Protein AF-A0A4Y7U1I4-F1 (afdb_monomer_lite)

Foldseek 3Di:
DPDPDDDPVVCVVVVVDDDDLFDDDPPPQLVVVQVVCCVVVVDGDDPVNQVVCFVVVVQVVCVPPPDDSVVCQQPDWDDHNGDIRHDDDDPVD

Secondary structure (DSSP, 8-state):
-------HHHHHHTT-----SSPP---HHHHHHHHHHHHHHSSPPPHHHHHHHHHHHHHHHHHTTSS-HHHHHHH--EE-SS-EE-----TT-

pLDDT: mean 89.68, std 10.35, range [39.47, 98.62]

Structure (mmCIF, N/CA/C/O backbone):
data_AF-A0A4Y7U1I4-F1
#
_entry.id   AF-A0A4Y7U1I4-F1
#
loop_
_atom_site.group_PDB
_atom_site.id
_atom_site.type_symbol
_atom_site.label_atom_id
_atom_site.label_alt_id
_atom_site.label_comp_id
_atom_site.label_asym_id
_atom_site.label_entity_id
_atom_site.label_seq_id
_atom_site.pdbx_PDB_ins_code
_atom_site.Cartn_x
_atom_site.Cartn_y
_atom_site.Cartn_z
_atom_site.occupancy
_atom_site.B_iso_or_equiv
_atom_site.auth_seq_id
_atom_site.auth_comp_id
_atom_site.auth_asym_id
_atom_site.auth_atom_id
_atom_site.pdbx_PDB_model_num
ATOM 1 N N . MET A 1 1 ? 12.257 22.570 -28.685 1.00 39.47 1 MET A N 1
ATOM 2 C CA . MET A 1 1 ? 11.908 21.390 -29.493 1.00 39.47 1 MET A CA 1
ATOM 3 C C . MET A 1 1 ? 10.467 21.101 -29.155 1.00 39.47 1 MET A C 1
ATOM 5 O O . MET A 1 1 ? 10.225 20.586 -28.074 1.00 39.47 1 MET A O 1
ATOM 9 N N . ASP A 1 2 ? 9.542 21.550 -30.000 1.00 47.69 2 ASP A N 1
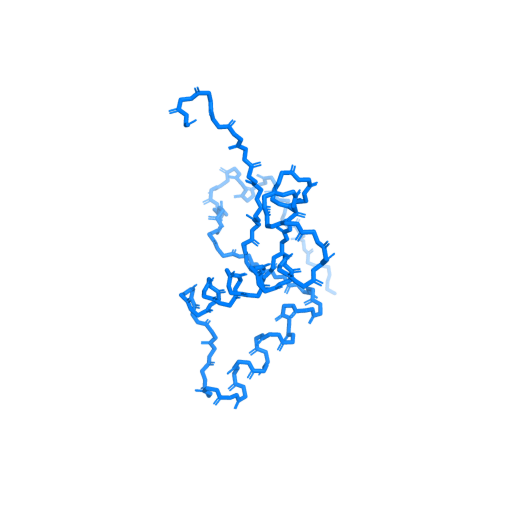ATOM 10 C CA . ASP A 1 2 ? 8.165 21.066 -29.949 1.00 47.69 2 ASP A CA 1
ATOM 11 C C . ASP A 1 2 ? 8.216 19.618 -30.419 1.00 47.69 2 ASP A C 1
ATOM 13 O O . ASP A 1 2 ? 8.520 19.336 -31.577 1.00 47.69 2 ASP A O 1
ATOM 17 N N . THR A 1 3 ? 8.066 18.683 -29.492 1.00 58.88 3 THR A N 1
ATOM 18 C CA . THR A 1 3 ? 7.759 17.308 -29.859 1.00 58.88 3 THR A CA 1
ATOM 19 C C . THR A 1 3 ? 6.313 17.301 -30.322 1.00 58.88 3 THR A C 1
ATOM 21 O O . THR A 1 3 ? 5.443 17.672 -29.538 1.00 58.88 3 THR A O 1
ATOM 24 N N . ASP A 1 4 ? 6.056 16.898 -31.568 1.00 69.56 4 ASP A N 1
ATOM 25 C CA . ASP A 1 4 ? 4.700 16.608 -32.038 1.00 69.56 4 ASP A CA 1
ATOM 26 C C . ASP A 1 4 ? 4.123 15.493 -31.154 1.00 69.56 4 ASP A C 1
ATOM 28 O O . ASP A 1 4 ? 4.400 14.306 -31.347 1.00 69.56 4 ASP A O 1
ATOM 32 N N . GLU A 1 5 ? 3.390 15.877 -30.110 1.00 76.06 5 GLU A N 1
ATOM 33 C CA . GLU A 1 5 ? 2.793 14.931 -29.181 1.00 76.06 5 GLU A CA 1
ATOM 34 C C . GLU A 1 5 ? 1.740 14.105 -29.923 1.00 76.06 5 GLU A C 1
ATOM 36 O O . GLU A 1 5 ? 0.717 14.600 -30.400 1.00 76.06 5 GLU A O 1
ATOM 41 N N . ILE A 1 6 ? 1.995 12.802 -30.026 1.00 76.88 6 ILE A N 1
ATOM 42 C CA . ILE A 1 6 ? 1.016 11.846 -30.531 1.00 76.88 6 ILE A CA 1
ATOM 43 C C . ILE A 1 6 ? -0.115 11.762 -29.505 1.00 76.88 6 ILE A C 1
ATOM 45 O O . ILE A 1 6 ? 0.125 11.475 -28.332 1.00 76.88 6 ILE A O 1
ATOM 49 N N . SER A 1 7 ? -1.358 11.970 -29.949 1.00 85.56 7 SER A N 1
ATOM 50 C CA . SER A 1 7 ? -2.512 11.912 -29.047 1.00 85.56 7 SER A CA 1
ATOM 51 C C . SER A 1 7 ? -2.610 10.553 -28.342 1.00 85.56 7 SER A C 1
ATOM 53 O O . SER A 1 7 ? -2.465 9.500 -28.972 1.00 85.56 7 SER A O 1
ATOM 55 N N . PHE A 1 8 ? -2.913 10.568 -27.042 1.00 81.88 8 PHE A N 1
ATOM 56 C CA . PHE A 1 8 ? -3.080 9.357 -26.230 1.00 81.88 8 PHE A CA 1
ATOM 57 C C . PHE A 1 8 ? -4.091 8.377 -26.848 1.00 81.88 8 PHE A C 1
ATOM 59 O O . PHE A 1 8 ? -3.865 7.167 -26.883 1.00 81.88 8 PHE A O 1
ATOM 66 N N . GLU A 1 9 ? -5.176 8.904 -27.421 1.00 86.94 9 GLU A N 1
ATOM 67 C CA . GLU A 1 9 ? -6.217 8.116 -28.083 1.00 86.94 9 GLU A CA 1
ATOM 68 C C . GLU A 1 9 ? -5.676 7.312 -29.278 1.00 86.94 9 GLU A C 1
ATOM 70 O O . GLU A 1 9 ? -6.041 6.147 -29.456 1.00 86.94 9 GLU A O 1
ATOM 75 N N . SER A 1 10 ? -4.767 7.892 -30.070 1.00 90.19 10 SER A N 1
ATOM 76 C CA . SER A 1 10 ? -4.111 7.190 -31.182 1.00 90.19 10 SER A CA 1
ATOM 77 C C . SER A 1 10 ? -3.302 5.990 -30.690 1.00 90.19 10 SER A C 1
ATOM 79 O O . SER A 1 10 ? -3.352 4.918 -31.292 1.00 90.19 10 SER A O 1
ATOM 81 N N . ILE A 1 11 ? -2.595 6.143 -29.568 1.00 89.69 11 ILE A N 1
ATOM 82 C CA . ILE A 1 11 ? -1.754 5.090 -28.983 1.00 89.69 11 ILE A CA 1
ATOM 83 C C . ILE A 1 11 ? -2.624 3.942 -28.438 1.00 89.69 11 ILE A C 1
ATOM 85 O O . ILE A 1 11 ? 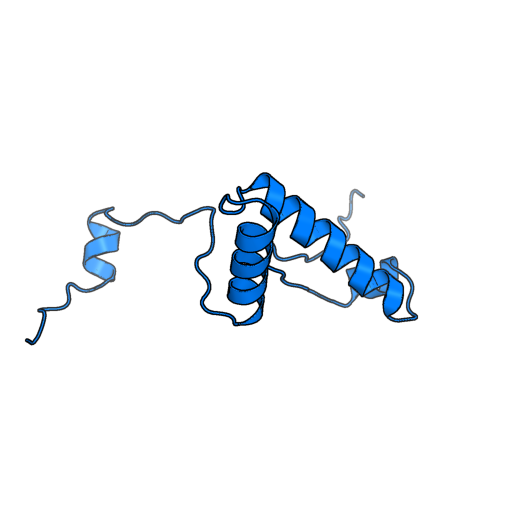-2.293 2.767 -28.623 1.00 89.69 11 ILE A O 1
ATOM 89 N N . VAL A 1 12 ? -3.782 4.267 -27.848 1.00 86.75 12 VAL A N 1
ATOM 90 C CA . VAL A 1 12 ? -4.776 3.279 -27.395 1.00 86.75 12 VAL A CA 1
ATOM 91 C C . VAL A 1 12 ? -5.399 2.530 -28.578 1.00 86.75 12 VAL A C 1
ATOM 93 O O . VAL A 1 12 ? -5.441 1.299 -28.562 1.00 86.75 12 VAL A O 1
ATOM 96 N N . LYS A 1 13 ? -5.829 3.234 -29.639 1.00 89.19 13 LYS A N 1
ATOM 97 C CA . LYS A 1 13 ? -6.406 2.608 -30.850 1.00 89.19 13 LYS A CA 1
ATOM 98 C C . LYS A 1 13 ? -5.428 1.655 -31.536 1.00 89.19 13 LYS A C 1
ATOM 100 O O . LYS A 1 13 ? -5.837 0.594 -32.004 1.00 89.19 13 LYS A O 1
ATOM 105 N N . LEU A 1 14 ? -4.142 2.006 -31.560 1.00 93.56 14 LEU A N 1
ATOM 106 C CA . LEU A 1 14 ? -3.073 1.173 -32.118 1.00 93.56 14 LEU A CA 1
ATOM 107 C C . LEU A 1 14 ? -2.625 0.036 -31.184 1.00 93.56 14 LEU A C 1
ATOM 109 O O . LEU A 1 14 ? -1.774 -0.758 -31.578 1.00 93.56 14 LEU A O 1
ATOM 113 N N . LYS A 1 15 ? -3.202 -0.078 -29.977 1.00 88.94 15 LYS A N 1
ATOM 114 C CA . LYS A 1 15 ? -2.865 -1.096 -28.965 1.00 88.94 15 LYS A CA 1
ATOM 115 C C . LYS A 1 15 ? -1.387 -1.086 -28.554 1.00 88.94 15 LYS A C 1
ATOM 117 O O . LYS A 1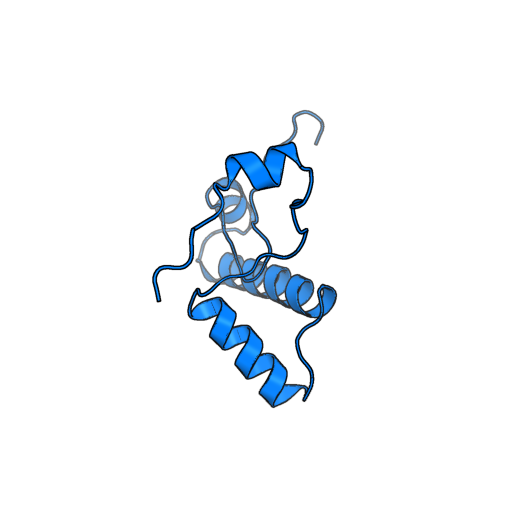 15 ? -0.774 -2.136 -28.365 1.00 88.94 15 LYS A O 1
ATOM 122 N N . LEU A 1 16 ? -0.820 0.111 -28.423 1.00 87.62 16 LEU A N 1
ATOM 123 C CA . LEU A 1 16 ? 0.582 0.323 -28.051 1.00 87.62 16 LEU A CA 1
ATOM 124 C C . LEU A 1 16 ? 0.783 0.570 -26.545 1.00 87.62 16 LEU A C 1
ATOM 126 O O . LEU A 1 16 ? 1.918 0.612 -26.085 1.00 87.62 16 LEU A O 1
ATOM 130 N N . MET A 1 17 ? -0.299 0.703 -25.772 1.00 84.94 17 MET A N 1
ATOM 131 C CA . MET A 1 17 ? -0.267 0.781 -24.310 1.00 84.94 17 MET A CA 1
ATOM 132 C C . MET A 1 17 ? -1.202 -0.257 -23.692 1.00 84.94 17 MET A C 1
ATOM 134 O O . MET A 1 17 ? -2.342 -0.417 -24.130 1.00 84.94 17 MET A O 1
ATOM 138 N N . TYR A 1 18 ? -0.719 -0.924 -22.645 1.00 82.38 18 TYR A N 1
ATOM 139 C CA . TYR A 1 18 ? -1.475 -1.880 -21.840 1.00 82.38 18 TYR A CA 1
ATOM 140 C C . TYR A 1 18 ? -1.362 -1.499 -20.363 1.00 82.38 18 TYR A C 1
ATOM 142 O O . TYR A 1 18 ? -0.327 -0.965 -19.957 1.00 82.38 18 TYR A O 1
ATOM 150 N N . PRO A 1 19 ? -2.398 -1.766 -19.552 1.00 81.06 19 PRO A N 1
ATOM 151 C CA . PRO A 1 19 ? -2.326 -1.522 -18.120 1.00 81.06 19 PRO A CA 1
ATOM 152 C C . PRO A 1 19 ? -1.192 -2.347 -17.502 1.00 81.06 19 PRO A C 1
ATOM 154 O O . PRO A 1 19 ? -1.093 -3.553 -17.739 1.00 81.06 19 PRO A O 1
ATOM 157 N N . SER A 1 20 ? -0.350 -1.693 -16.702 1.00 81.44 20 SER A N 1
ATOM 158 C CA . SER A 1 20 ? 0.628 -2.386 -15.866 1.00 81.44 20 SER A CA 1
ATOM 159 C C . SER A 1 20 ? -0.017 -2.830 -14.555 1.00 81.44 20 SER A C 1
ATOM 161 O O . SER A 1 20 ? -0.920 -2.178 -14.032 1.00 81.44 20 SER A O 1
ATOM 163 N N . VAL A 1 21 ? 0.476 -3.942 -14.011 1.00 77.00 21 VAL A N 1
ATOM 164 C CA . VAL A 1 21 ? 0.160 -4.387 -12.645 1.00 77.00 21 VAL A CA 1
ATOM 165 C C . VAL A 1 21 ? 0.972 -3.639 -11.587 1.00 77.00 21 VAL A C 1
ATOM 167 O O . VAL A 1 21 ? 0.642 -3.715 -10.408 1.00 77.00 21 VAL A O 1
ATOM 170 N N . THR A 1 22 ? 2.042 -2.956 -11.998 1.00 76.38 22 THR A N 1
ATOM 171 C CA . THR A 1 22 ? 2.862 -2.099 -11.139 1.00 76.38 22 THR A CA 1
ATOM 172 C C . THR A 1 22 ? 2.440 -0.650 -11.308 1.00 76.38 22 THR A C 1
ATOM 174 O O . THR A 1 22 ? 2.119 -0.216 -12.418 1.00 76.38 22 THR A O 1
ATOM 177 N N . ARG A 1 23 ? 2.461 0.104 -10.211 1.00 79.38 23 ARG A N 1
ATOM 178 C CA . ARG A 1 23 ? 2.164 1.530 -10.220 1.00 79.38 23 ARG A CA 1
ATOM 179 C C . ARG A 1 23 ? 3.473 2.304 -10.189 1.00 79.38 23 ARG A C 1
ATOM 181 O O . ARG A 1 23 ? 4.295 2.085 -9.312 1.00 79.38 23 ARG A O 1
ATOM 188 N N . GLU A 1 24 ? 3.656 3.228 -11.122 1.00 81.56 24 GLU A N 1
ATOM 189 C CA . GLU A 1 24 ? 4.698 4.244 -10.976 1.00 81.56 24 GLU A CA 1
ATOM 190 C C . GLU A 1 24 ? 4.116 5.422 -10.194 1.00 81.56 24 GLU A C 1
ATOM 192 O O . GLU A 1 24 ? 3.038 5.925 -10.518 1.00 81.56 24 GLU A O 1
ATOM 197 N N . SER A 1 25 ? 4.805 5.839 -9.134 1.00 87.00 25 SER A N 1
ATOM 198 C CA . SER A 1 25 ? 4.359 6.925 -8.267 1.00 87.00 25 SER A CA 1
ATOM 199 C C . SER A 1 25 ? 5.522 7.839 -7.916 1.00 87.00 25 SER A C 1
ATOM 201 O O . SER A 1 25 ? 6.576 7.385 -7.482 1.00 87.00 25 SER A O 1
ATOM 203 N N . ASN A 1 26 ? 5.298 9.143 -8.062 1.00 91.56 26 ASN A N 1
ATOM 204 C CA . ASN A 1 26 ? 6.228 10.180 -7.614 1.00 91.56 26 ASN A CA 1
ATOM 205 C C . ASN A 1 26 ? 5.892 10.690 -6.202 1.00 91.56 26 ASN A C 1
ATOM 207 O O . ASN A 1 26 ? 6.387 11.742 -5.795 1.00 91.56 26 ASN A O 1
ATOM 211 N N . ASP A 1 27 ? 5.027 9.984 -5.465 1.00 94.62 27 ASP A N 1
ATOM 212 C CA . ASP A 1 27 ? 4.723 10.324 -4.078 1.00 94.62 27 ASP A CA 1
ATOM 213 C C . ASP A 1 27 ? 6.008 10.248 -3.227 1.00 94.62 27 ASP A C 1
ATOM 215 O O . ASP A 1 27 ? 6.718 9.234 -3.276 1.00 94.62 27 ASP A O 1
ATOM 219 N N . PRO A 1 28 ? 6.326 11.282 -2.425 1.00 96.19 28 PRO A N 1
ATOM 220 C CA . PRO A 1 28 ? 7.479 11.262 -1.534 1.00 96.19 28 PRO A CA 1
ATOM 221 C C . PRO A 1 28 ? 7.587 10.002 -0.666 1.00 96.19 28 PRO A C 1
ATOM 223 O O . PRO A 1 28 ? 8.697 9.511 -0.462 1.00 96.19 28 PRO A O 1
ATOM 226 N N . ALA A 1 29 ? 6.473 9.452 -0.172 1.00 94.25 29 ALA A N 1
ATOM 227 C CA . ALA A 1 29 ? 6.488 8.252 0.666 1.00 94.25 29 ALA A CA 1
ATOM 228 C C . ALA A 1 29 ? 6.984 7.013 -0.101 1.00 94.25 29 ALA A C 1
ATOM 230 O O . ALA A 1 29 ? 7.781 6.233 0.431 1.00 94.25 29 ALA A O 1
ATOM 231 N N . VAL A 1 30 ? 6.577 6.873 -1.367 1.00 95.00 30 VAL A N 1
ATOM 232 C CA . VAL A 1 30 ? 7.024 5.797 -2.268 1.00 95.00 30 VAL A CA 1
ATOM 233 C C . VAL A 1 30 ? 8.520 5.921 -2.534 1.00 95.00 30 VAL A C 1
ATOM 235 O O . VAL A 1 30 ? 9.274 4.970 -2.321 1.00 95.00 30 VAL A O 1
ATOM 238 N N . LEU A 1 31 ? 8.972 7.124 -2.896 1.00 95.75 31 LEU A N 1
ATOM 239 C CA . LEU A 1 31 ? 10.383 7.394 -3.178 1.00 95.75 31 LEU A CA 1
ATOM 240 C C . LEU A 1 31 ? 11.282 7.140 -1.957 1.00 95.75 31 LEU A C 1
ATOM 242 O O . LEU A 1 31 ? 12.406 6.649 -2.098 1.00 95.75 31 LEU A O 1
ATOM 246 N N . ILE A 1 32 ? 10.798 7.455 -0.750 1.00 97.19 32 ILE A N 1
ATOM 247 C CA . ILE A 1 32 ? 11.507 7.163 0.502 1.00 97.19 32 ILE A CA 1
ATOM 248 C C . ILE A 1 32 ? 11.620 5.652 0.714 1.00 97.19 32 ILE A C 1
ATOM 250 O O . ILE A 1 32 ? 12.724 5.170 0.967 1.00 97.19 32 ILE A O 1
ATOM 254 N N . PHE A 1 33 ? 10.527 4.894 0.579 1.00 96.69 33 PHE A N 1
ATOM 255 C CA . PHE A 1 33 ? 10.560 3.437 0.728 1.00 96.69 33 PHE A CA 1
ATOM 256 C C . PHE A 1 33 ? 11.578 2.792 -0.222 1.00 96.69 33 PHE A C 1
ATOM 258 O O . PHE A 1 33 ? 12.444 2.036 0.224 1.00 96.69 33 PHE A O 1
ATOM 265 N N . GLU A 1 34 ? 11.528 3.126 -1.512 1.00 95.94 34 GLU A N 1
ATOM 266 C CA . GLU A 1 34 ? 12.437 2.563 -2.513 1.00 95.94 34 GLU A CA 1
ATOM 267 C C . GLU A 1 34 ? 13.901 2.895 -2.217 1.00 95.94 34 GLU A C 1
ATOM 269 O O . GLU A 1 34 ? 14.782 2.029 -2.299 1.00 95.94 34 GLU A O 1
ATOM 274 N N . LYS A 1 35 ? 14.171 4.153 -1.843 1.00 97.81 35 LYS A N 1
ATOM 275 C CA . LYS A 1 35 ? 15.510 4.612 -1.472 1.00 97.81 35 LYS A CA 1
ATOM 276 C C . LYS A 1 35 ? 16.035 3.841 -0.263 1.00 97.81 35 LYS A C 1
ATOM 278 O O . LYS A 1 35 ? 17.137 3.294 -0.334 1.00 97.81 35 LYS A O 1
ATOM 283 N N . GLU A 1 36 ? 15.275 3.789 0.826 1.00 98.38 36 GLU A N 1
ATOM 284 C CA . GLU A 1 36 ? 15.710 3.149 2.071 1.00 98.38 36 GLU A CA 1
ATOM 285 C C . GLU A 1 36 ? 15.846 1.629 1.906 1.00 98.38 36 GLU A C 1
ATOM 287 O O . GLU A 1 36 ? 16.829 1.034 2.363 1.00 98.38 36 GLU A O 1
ATOM 292 N N . TYR A 1 37 ? 14.933 0.995 1.161 1.00 98.31 37 TYR A N 1
ATOM 293 C CA . TYR A 1 37 ? 15.040 -0.420 0.818 1.00 98.31 37 TYR A CA 1
ATOM 294 C C . TYR A 1 37 ? 16.332 -0.704 0.046 1.00 98.31 37 TYR A C 1
ATOM 296 O O . TYR A 1 37 ? 17.075 -1.625 0.405 1.00 98.31 37 TYR A O 1
ATOM 304 N N . ARG A 1 38 ? 16.647 0.107 -0.973 1.00 98.25 38 ARG A N 1
ATOM 305 C CA . ARG A 1 38 ? 17.872 -0.044 -1.769 1.00 98.25 38 ARG A CA 1
ATOM 306 C C . ARG A 1 38 ? 19.130 0.190 -0.941 1.00 98.25 38 ARG A C 1
ATOM 308 O O . ARG A 1 38 ? 20.098 -0.558 -1.079 1.00 98.25 38 ARG A O 1
ATOM 315 N N . LEU A 1 39 ? 19.138 1.192 -0.063 1.00 98.62 39 LEU A N 1
ATOM 316 C CA . LEU A 1 39 ? 20.282 1.479 0.807 1.00 98.62 39 LEU A CA 1
ATOM 317 C C . LEU A 1 39 ? 20.604 0.302 1.736 1.00 98.62 39 LEU A C 1
ATOM 319 O O . LEU A 1 39 ? 21.783 -0.054 1.874 1.00 98.62 39 LEU A O 1
ATOM 323 N N . LYS A 1 40 ? 19.569 -0.317 2.315 1.00 98.44 40 LYS A N 1
ATOM 324 C CA . LYS A 1 40 ? 19.687 -1.444 3.247 1.00 98.44 40 LYS A CA 1
ATOM 325 C C . LYS A 1 40 ? 20.031 -2.762 2.553 1.00 98.44 40 LYS A C 1
ATOM 327 O O . LYS A 1 40 ? 20.908 -3.477 3.024 1.00 98.44 40 LYS A O 1
ATOM 332 N N . ASN A 1 41 ? 19.367 -3.072 1.441 1.00 97.94 41 ASN A N 1
ATOM 333 C CA . ASN A 1 41 ? 19.436 -4.397 0.813 1.00 97.94 41 ASN A CA 1
ATOM 334 C C . ASN A 1 41 ? 20.348 -4.454 -0.422 1.00 97.94 41 ASN A C 1
ATOM 336 O O . ASN A 1 41 ? 20.577 -5.533 -0.954 1.00 97.94 41 ASN A O 1
ATOM 340 N N . LYS A 1 42 ? 20.869 -3.308 -0.887 1.00 98.00 42 LYS A N 1
ATOM 341 C CA . LYS A 1 42 ? 21.703 -3.166 -2.101 1.00 98.00 42 LYS A CA 1
ATOM 342 C C . LYS A 1 42 ? 21.0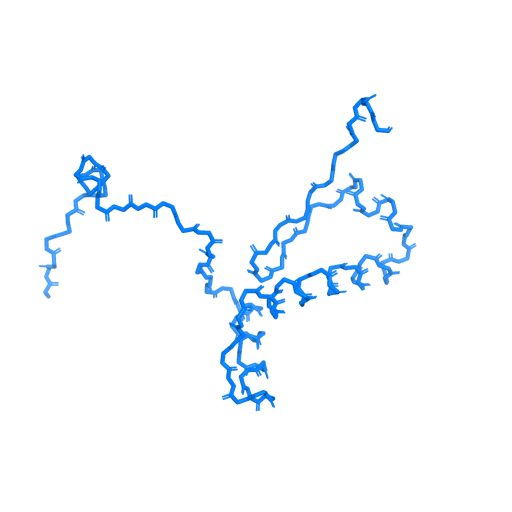23 -3.620 -3.402 1.00 98.00 42 LYS A C 1
ATOM 344 O O . LYS A 1 42 ? 21.693 -3.767 -4.419 1.00 98.00 42 LYS A O 1
ATOM 349 N N . VAL A 1 43 ? 19.701 -3.787 -3.385 1.00 97.69 43 VAL A N 1
ATOM 350 C CA . VAL A 1 43 ? 18.863 -4.151 -4.537 1.00 97.69 43 VAL A CA 1
ATOM 351 C C . VAL A 1 43 ? 17.580 -3.320 -4.515 1.00 97.69 43 VAL A C 1
ATOM 353 O O . VAL A 1 43 ? 17.154 -2.886 -3.443 1.00 97.69 43 VAL A O 1
ATOM 356 N N . ASN A 1 44 ? 16.950 -3.109 -5.671 1.00 95.75 44 ASN A N 1
ATOM 357 C CA . ASN A 1 44 ? 15.613 -2.508 -5.719 1.00 95.75 44 ASN A CA 1
ATOM 358 C C . ASN A 1 44 ? 14.569 -3.480 -5.141 1.00 95.75 44 ASN A C 1
ATOM 360 O O . ASN A 1 44 ? 14.730 -4.696 -5.300 1.00 95.75 44 ASN A O 1
ATOM 364 N N . PRO A 1 45 ? 13.508 -2.980 -4.485 1.00 95.50 45 PRO A N 1
ATOM 365 C CA . PRO A 1 45 ? 12.433 -3.843 -4.017 1.00 95.50 45 PRO A CA 1
ATOM 366 C C . PRO A 1 45 ? 11.776 -4.555 -5.204 1.00 95.50 45 PRO A C 1
ATOM 368 O O . PRO A 1 45 ? 11.504 -3.957 -6.242 1.00 95.50 45 PRO A O 1
ATOM 371 N N . ASN A 1 46 ? 11.542 -5.858 -5.054 1.00 94.44 46 ASN A N 1
ATOM 372 C CA . ASN A 1 46 ? 10.708 -6.614 -5.983 1.00 94.44 46 ASN A CA 1
ATOM 373 C C . ASN A 1 46 ? 9.245 -6.602 -5.510 1.00 94.44 46 ASN A C 1
ATOM 375 O O . ASN A 1 46 ? 8.948 -6.213 -4.381 1.00 94.44 46 ASN A O 1
ATOM 379 N N . THR A 1 47 ? 8.332 -7.109 -6.338 1.00 92.81 47 THR A N 1
ATOM 380 C CA . THR A 1 47 ? 6.890 -7.121 -6.039 1.00 92.81 47 THR A CA 1
ATOM 381 C C . THR A 1 47 ? 6.544 -7.776 -4.696 1.00 92.81 47 THR A C 1
ATOM 383 O O . THR A 1 47 ? 5.629 -7.327 -4.012 1.00 92.81 47 THR A O 1
ATOM 386 N N . TYR A 1 48 ? 7.261 -8.824 -4.281 1.00 95.00 48 TYR A N 1
ATOM 387 C CA . TYR A 1 48 ? 7.003 -9.484 -2.996 1.00 95.00 48 TYR A CA 1
ATOM 388 C C . TYR A 1 48 ? 7.503 -8.656 -1.811 1.00 95.00 48 TYR A C 1
ATOM 390 O O . TYR A 1 48 ? 6.826 -8.596 -0.788 1.00 95.00 48 TYR A O 1
ATOM 398 N N . ALA A 1 49 ? 8.651 -7.991 -1.953 1.00 96.44 49 ALA A N 1
ATOM 399 C CA . ALA A 1 49 ? 9.173 -7.081 -0.943 1.00 96.44 49 ALA A CA 1
ATOM 400 C C . ALA A 1 49 ? 8.234 -5.886 -0.725 1.00 96.44 49 ALA A C 1
ATOM 402 O O . ALA A 1 49 ? 7.922 -5.566 0.421 1.00 96.44 49 ALA A O 1
ATOM 403 N N . THR A 1 50 ? 7.732 -5.286 -1.809 1.00 95.50 50 THR A N 1
ATOM 404 C CA . THR A 1 50 ? 6.767 -4.180 -1.738 1.00 95.50 50 THR A CA 1
ATOM 405 C C . THR A 1 50 ? 5.443 -4.631 -1.124 1.00 95.50 50 THR A C 1
ATOM 407 O O . THR A 1 50 ? 4.966 -4.008 -0.183 1.00 95.50 50 THR A O 1
ATOM 410 N N . ARG A 1 51 ? 4.884 -5.775 -1.549 1.00 95.44 51 ARG A N 1
ATOM 411 C CA . ARG A 1 51 ? 3.654 -6.332 -0.945 1.00 95.44 51 ARG A CA 1
ATOM 412 C C . ARG A 1 51 ? 3.811 -6.639 0.540 1.00 95.44 51 ARG A C 1
ATOM 414 O O . ARG A 1 51 ? 2.906 -6.364 1.323 1.00 95.44 51 ARG A O 1
ATOM 421 N N . GLY A 1 52 ? 4.948 -7.217 0.928 1.00 97.44 52 GLY A N 1
ATOM 422 C CA . GLY A 1 52 ? 5.258 -7.481 2.329 1.00 97.44 52 GLY A CA 1
ATOM 423 C C . GLY A 1 52 ? 5.291 -6.191 3.146 1.00 97.44 52 GLY A C 1
ATOM 424 O O . GLY A 1 52 ? 4.689 -6.133 4.217 1.00 97.44 52 GLY A O 1
ATOM 425 N N . PHE A 1 53 ? 5.938 -5.147 2.624 1.00 97.38 53 PHE A N 1
ATOM 426 C CA . PHE A 1 53 ? 5.951 -3.827 3.250 1.00 97.38 53 PHE A CA 1
ATOM 427 C C . PHE A 1 53 ? 4.541 -3.241 3.376 1.00 97.38 53 PHE A C 1
ATOM 429 O O . PHE A 1 53 ? 4.128 -2.926 4.487 1.00 97.38 53 PHE A O 1
ATOM 436 N N . ASP A 1 54 ? 3.781 -3.182 2.283 1.00 96.75 54 ASP A N 1
ATOM 437 C CA . ASP A 1 54 ? 2.427 -2.622 2.264 1.00 96.75 54 ASP A CA 1
ATOM 438 C C . ASP A 1 54 ? 1.518 -3.280 3.307 1.00 96.75 54 ASP A C 1
ATOM 440 O O . ASP A 1 54 ? 0.912 -2.589 4.121 1.00 96.75 54 ASP A O 1
ATOM 444 N N . VAL A 1 55 ? 1.460 -4.617 3.336 1.00 97.25 55 VAL A N 1
ATOM 445 C CA . VAL A 1 55 ? 0.600 -5.358 4.276 1.00 97.25 55 VAL A CA 1
ATOM 446 C C . VAL A 1 55 ? 1.037 -5.134 5.723 1.00 97.25 55 VAL A C 1
ATOM 448 O O . VAL A 1 55 ? 0.201 -4.903 6.600 1.00 97.25 55 VAL A O 1
ATOM 451 N N . THR A 1 56 ? 2.341 -5.217 5.997 1.00 97.44 56 THR A N 1
ATOM 452 C CA . THR A 1 56 ? 2.857 -5.094 7.369 1.00 97.44 56 THR A CA 1
ATOM 453 C C . THR A 1 56 ? 2.712 -3.678 7.909 1.00 97.44 56 THR A C 1
ATOM 455 O O . THR A 1 56 ? 2.271 -3.505 9.047 1.00 97.44 56 THR A O 1
ATOM 458 N N . PHE A 1 57 ? 3.030 -2.671 7.098 1.00 96.94 57 PHE A N 1
ATOM 459 C CA . PHE A 1 57 ? 2.914 -1.272 7.477 1.00 96.94 57 PHE A CA 1
ATOM 460 C C . PHE A 1 57 ? 1.449 -0.866 7.657 1.00 96.94 57 PHE A C 1
ATOM 462 O O . PHE A 1 57 ? 1.107 -0.293 8.690 1.00 96.94 57 PHE A O 1
ATOM 469 N N . ASP A 1 58 ? 0.563 -1.248 6.732 1.00 96.62 58 ASP A N 1
ATOM 470 C CA . ASP A 1 58 ? -0.872 -0.969 6.843 1.00 96.62 58 ASP A CA 1
ATOM 471 C C . ASP A 1 58 ? -1.473 -1.577 8.118 1.00 96.62 58 ASP A C 1
ATOM 473 O O . ASP A 1 58 ? -2.161 -0.902 8.887 1.00 96.62 58 ASP A O 1
ATOM 477 N N . THR A 1 59 ? -1.136 -2.839 8.402 1.00 95.19 59 THR A N 1
ATOM 478 C CA . THR A 1 59 ? -1.592 -3.535 9.611 1.00 95.19 59 THR A CA 1
ATOM 479 C C . THR A 1 59 ? -1.094 -2.840 10.875 1.00 95.19 59 THR A C 1
ATOM 481 O O . THR A 1 59 ? -1.876 -2.600 11.794 1.00 95.19 59 THR A O 1
ATOM 484 N N . MET A 1 60 ? 0.191 -2.475 10.926 1.00 96.25 60 MET A N 1
ATOM 485 C CA . MET A 1 60 ? 0.761 -1.755 12.065 1.00 96.25 60 MET A CA 1
ATOM 486 C C . MET A 1 60 ? 0.054 -0.414 12.277 1.00 96.25 60 MET A C 1
ATOM 488 O O . MET A 1 60 ? -0.369 -0.119 13.394 1.00 96.25 60 MET A O 1
ATOM 492 N N . MET A 1 61 ? -0.142 0.358 11.205 1.00 94.75 61 MET A N 1
ATOM 493 C CA . MET A 1 61 ? -0.828 1.646 11.262 1.00 94.75 61 MET A CA 1
ATOM 494 C C . MET A 1 61 ? -2.266 1.516 11.761 1.00 94.75 61 MET A C 1
ATOM 496 O O . MET A 1 61 ? -2.725 2.391 12.488 1.00 94.75 61 MET A O 1
ATOM 500 N N . ARG A 1 62 ? -2.976 0.436 11.426 1.00 94.38 62 ARG A N 1
ATOM 501 C CA . ARG A 1 62 ? -4.330 0.166 11.937 1.00 94.38 62 ARG A CA 1
ATOM 502 C C . ARG A 1 62 ? -4.338 -0.163 13.430 1.00 94.38 62 ARG A C 1
ATOM 504 O O . ARG A 1 62 ? -5.196 0.332 14.154 1.00 94.38 62 ARG A O 1
ATOM 511 N N . LEU A 1 63 ? -3.367 -0.943 13.909 1.00 93.50 63 LEU A N 1
ATOM 512 C CA . LEU A 1 63 ? -3.285 -1.350 15.318 1.00 93.50 63 LEU A CA 1
ATOM 513 C C . LEU A 1 63 ? -2.943 -0.192 16.269 1.00 93.50 63 LEU A C 1
ATOM 515 O O . LEU A 1 63 ? -3.380 -0.196 17.418 1.00 93.50 63 LEU A O 1
ATOM 519 N N . VAL A 1 64 ? -2.184 0.810 15.813 1.00 94.25 64 VAL A N 1
ATOM 520 C CA . VAL A 1 64 ? -1.744 1.934 16.667 1.00 94.25 64 VAL A CA 1
ATOM 521 C C . VAL A 1 64 ? -2.760 3.079 16.778 1.00 94.25 64 VAL A C 1
ATOM 523 O O . VAL A 1 64 ? -2.541 4.014 17.542 1.00 94.25 64 VAL A O 1
ATOM 526 N N . GLN A 1 65 ? -3.884 3.027 16.055 1.00 88.31 65 GLN A N 1
ATOM 527 C CA . GLN A 1 65 ? -4.882 4.111 15.997 1.00 88.31 65 GLN A CA 1
ATOM 528 C C . GLN A 1 65 ? -5.820 4.196 17.215 1.00 88.31 65 GLN A C 1
ATOM 530 O O . GLN A 1 65 ? -6.724 5.030 17.232 1.00 88.31 65 GLN A O 1
ATOM 535 N N . GLY A 1 66 ? -5.651 3.333 18.224 1.00 89.56 66 GLY A N 1
ATOM 536 C CA . GLY A 1 66 ? -6.520 3.304 19.410 1.00 89.56 66 GLY A CA 1
ATOM 537 C C . GLY A 1 66 ? -7.957 2.842 19.128 1.00 89.56 66 GLY A C 1
ATOM 538 O O . GLY A 1 66 ? -8.824 2.983 19.985 1.00 89.56 66 GLY A O 1
ATOM 539 N N . LYS A 1 67 ? -8.204 2.294 17.933 1.00 92.94 67 LYS A N 1
ATOM 540 C CA . LYS A 1 67 ? -9.441 1.623 17.520 1.00 92.94 67 LYS A CA 1
ATOM 541 C C . LYS A 1 67 ? -9.157 0.147 17.289 1.00 92.94 67 LYS A C 1
ATOM 543 O O . LYS A 1 67 ? -8.007 -0.249 17.091 1.00 92.94 67 LYS A O 1
ATOM 548 N N . THR A 1 68 ? -10.198 -0.673 17.286 1.00 93.38 68 THR A N 1
ATOM 549 C CA . THR A 1 68 ? -10.042 -2.073 16.896 1.00 93.38 68 THR A CA 1
ATOM 550 C C . THR A 1 68 ? -9.662 -2.174 15.419 1.00 93.38 68 THR A C 1
ATOM 552 O O . THR A 1 68 ? -10.024 -1.333 14.592 1.00 93.38 68 THR A O 1
ATOM 555 N N . TYR A 1 69 ? -8.956 -3.247 15.062 1.00 91.38 69 TYR A N 1
ATOM 556 C CA . TYR A 1 69 ? -8.608 -3.516 13.668 1.00 91.38 69 TYR A CA 1
ATOM 557 C C . TYR A 1 69 ? -9.856 -3.544 12.766 1.00 91.38 69 TYR A C 1
ATOM 559 O O . TYR A 1 69 ? -9.863 -2.921 11.703 1.00 91.38 69 TYR A O 1
ATOM 567 N N . GLN A 1 70 ? -10.938 -4.182 13.228 1.00 92.12 70 GLN A N 1
ATOM 568 C CA . GLN A 1 70 ? -12.199 -4.273 12.489 1.00 92.12 70 GLN A CA 1
ATOM 569 C C . GLN A 1 70 ? -12.806 -2.891 12.204 1.00 92.12 70 GLN A C 1
ATOM 571 O O . GLN A 1 70 ? -13.157 -2.595 11.069 1.00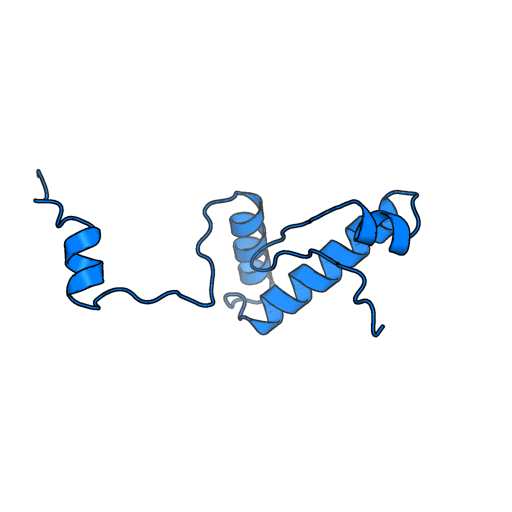 92.12 70 GLN A O 1
ATOM 576 N N . GLU A 1 71 ? -12.857 -2.000 13.197 1.00 93.06 71 GLU A N 1
ATOM 577 C CA . GLU A 1 71 ? -13.381 -0.644 12.989 1.00 93.06 71 GLU A CA 1
ATOM 578 C C . GLU A 1 71 ? -12.569 0.130 11.947 1.00 93.06 71 GLU A C 1
ATOM 580 O O . GLU A 1 71 ? -13.134 0.822 11.103 1.00 93.06 71 GLU A O 1
ATOM 585 N N . THR A 1 72 ? -11.236 0.023 11.980 1.00 93.94 72 THR A N 1
ATOM 586 C CA . THR A 1 72 ? -10.405 0.727 10.992 1.00 93.94 72 THR A CA 1
ATOM 587 C C . THR A 1 72 ? -10.577 0.152 9.587 1.00 93.94 72 THR A C 1
ATOM 589 O O . THR A 1 72 ? -10.542 0.909 8.620 1.00 93.94 72 THR A O 1
ATOM 592 N N . THR A 1 73 ? -10.743 -1.167 9.446 1.00 92.12 73 THR A N 1
ATOM 593 C CA . THR A 1 73 ? -10.914 -1.829 8.137 1.00 92.12 73 THR A CA 1
ATOM 594 C C . THR A 1 73 ? -12.267 -1.536 7.510 1.00 92.12 73 THR A C 1
ATOM 596 O O . THR A 1 73 ? -12.315 -1.316 6.303 1.00 92.12 73 THR A O 1
ATOM 599 N N . ASP A 1 74 ? -13.319 -1.423 8.321 1.00 91.06 74 ASP A N 1
ATOM 600 C CA . ASP A 1 74 ? -14.660 -1.061 7.855 1.00 91.06 74 ASP A CA 1
ATOM 601 C C . ASP A 1 74 ? -14.774 0.432 7.477 1.00 91.06 74 ASP A C 1
ATOM 603 O O . ASP A 1 74 ? -15.531 0.787 6.575 1.00 91.06 74 ASP A O 1
ATOM 607 N N . LEU A 1 75 ? -14.032 1.325 8.149 1.00 88.94 75 LEU A N 1
ATOM 608 C CA . LEU A 1 75 ? -14.170 2.780 7.974 1.00 88.94 75 LEU A CA 1
ATOM 609 C C . LEU A 1 75 ? -13.155 3.410 7.013 1.00 88.94 75 LEU A C 1
ATOM 611 O O . LEU A 1 75 ? -13.437 4.463 6.439 1.00 88.94 75 LEU A O 1
ATOM 615 N N . LEU A 1 76 ? -11.957 2.834 6.884 1.00 91.94 76 LEU A N 1
ATOM 616 C CA . LEU A 1 76 ? -10.825 3.493 6.231 1.00 91.94 76 LEU A CA 1
ATOM 617 C C . LEU A 1 76 ? -10.298 2.684 5.051 1.00 91.94 76 LEU A C 1
ATOM 619 O O . LEU A 1 76 ? -9.806 1.560 5.195 1.00 91.94 76 LEU A O 1
ATOM 623 N N . THR A 1 77 ? -10.306 3.336 3.893 1.00 95.06 77 THR A N 1
ATOM 624 C CA . THR A 1 77 ? -9.518 2.922 2.735 1.00 95.06 77 THR A CA 1
ATOM 625 C C . THR A 1 77 ? -8.119 3.503 2.855 1.00 95.06 77 THR A C 1
ATOM 627 O O . THR A 1 77 ? -7.966 4.705 3.070 1.00 95.06 77 THR A O 1
ATOM 630 N N . THR A 1 78 ? -7.108 2.658 2.710 1.00 94.94 78 THR A N 1
ATOM 631 C CA . THR A 1 78 ? -5.700 3.056 2.784 1.00 94.94 78 THR A CA 1
ATOM 632 C C . THR A 1 78 ? -4.974 2.647 1.513 1.00 94.94 78 THR A C 1
ATOM 634 O O . THR A 1 78 ? -5.376 1.716 0.820 1.00 94.94 78 THR A O 1
ATOM 637 N N . GLU A 1 79 ? -3.908 3.360 1.187 1.00 93.31 79 GLU A N 1
ATOM 638 C CA . GLU A 1 79 ? -3.027 3.059 0.065 1.00 93.31 79 GLU A CA 1
ATOM 639 C C . GLU A 1 79 ? -1.596 3.203 0.563 1.00 93.31 79 GLU A C 1
ATOM 641 O O . GLU A 1 79 ? -1.294 4.137 1.305 1.00 93.31 79 GLU A O 1
ATOM 646 N N . GLN A 1 80 ? -0.758 2.233 0.215 1.00 94.25 80 GLN A N 1
ATOM 647 C CA . GLN A 1 80 ? 0.651 2.218 0.586 1.00 94.25 80 GLN A CA 1
ATOM 648 C C . GLN A 1 80 ? 1.494 2.409 -0.680 1.00 94.25 80 GLN A C 1
ATOM 650 O O . GLN A 1 80 ? 1.177 3.276 -1.496 1.00 94.25 80 GLN A O 1
ATOM 655 N N . VAL A 1 81 ? 2.574 1.649 -0.864 1.00 94.19 81 VAL A N 1
ATOM 656 C CA . VAL A 1 81 ? 3.482 1.859 -1.995 1.00 94.19 81 VAL A CA 1
ATOM 657 C C . VAL A 1 81 ? 2.787 1.512 -3.311 1.00 94.19 81 VAL A C 1
ATOM 659 O O . VAL A 1 81 ? 2.598 2.386 -4.163 1.00 94.19 81 VAL A O 1
ATOM 662 N N . ASP A 1 82 ? 2.329 0.264 -3.430 1.00 92.25 82 ASP A N 1
ATOM 663 C CA . ASP A 1 82 ? 1.670 -0.251 -4.635 1.00 92.25 82 ASP A CA 1
ATOM 664 C C . ASP A 1 82 ? 0.211 -0.647 -4.391 1.00 92.25 82 ASP A C 1
ATOM 666 O O . ASP A 1 82 ? -0.610 -0.587 -5.307 1.00 92.25 82 ASP A O 1
ATOM 670 N N . ASN A 1 83 ? -0.126 -1.089 -3.175 1.00 92.19 83 ASN A N 1
ATOM 671 C CA . ASN A 1 83 ? -1.429 -1.681 -2.890 1.00 92.19 83 ASN A CA 1
ATOM 672 C C . ASN A 1 83 ? -2.389 -0.710 -2.196 1.00 92.19 83 ASN A C 1
ATOM 674 O O . ASN A 1 83 ? -2.022 0.035 -1.285 1.00 92.19 83 ASN A O 1
ATOM 678 N N . LYS A 1 84 ? -3.662 -0.813 -2.588 1.00 93.62 84 LYS A N 1
ATOM 679 C CA . LYS A 1 84 ? -4.803 -0.161 -1.946 1.00 93.62 84 LYS A CA 1
ATOM 680 C C . LYS A 1 84 ? -5.623 -1.191 -1.172 1.00 93.62 84 LYS A C 1
ATOM 682 O O . LYS A 1 84 ? -6.032 -2.209 -1.728 1.00 93.62 84 LYS A O 1
ATOM 687 N N . PHE A 1 85 ? -5.897 -0.904 0.094 1.00 95.12 85 PHE A N 1
ATOM 688 C CA . PHE A 1 85 ? -6.664 -1.748 1.000 1.00 95.12 85 PHE A CA 1
ATOM 689 C C . PHE A 1 85 ? -8.054 -1.156 1.206 1.00 95.12 85 PHE A C 1
ATOM 691 O O . PHE A 1 85 ? -8.219 -0.095 1.813 1.00 95.12 85 PHE A O 1
ATOM 698 N N . GLN A 1 86 ? -9.058 -1.860 0.692 1.00 94.50 86 GLN A N 1
ATOM 699 C CA . GLN A 1 86 ? -10.462 -1.509 0.843 1.00 94.50 86 GLN A CA 1
ATOM 700 C C . GLN A 1 86 ? -11.264 -2.784 1.085 1.00 94.50 86 GLN A C 1
ATOM 702 O O . GLN A 1 86 ? -11.339 -3.652 0.215 1.00 94.50 86 GLN A O 1
ATOM 707 N N . TYR A 1 87 ? -11.821 -2.906 2.286 1.00 91.00 87 TYR A N 1
ATOM 708 C CA . TYR A 1 87 ? -12.512 -4.108 2.728 1.00 91.00 87 TYR A CA 1
ATOM 709 C C . TYR A 1 87 ? -14.020 -3.915 2.618 1.00 91.00 87 TYR A C 1
ATOM 711 O O . TYR A 1 87 ? -14.551 -2.855 2.939 1.00 91.00 87 TYR A O 1
ATOM 719 N N . TYR A 1 88 ? -14.704 -4.960 2.164 1.00 87.88 88 TYR A N 1
ATOM 720 C CA . 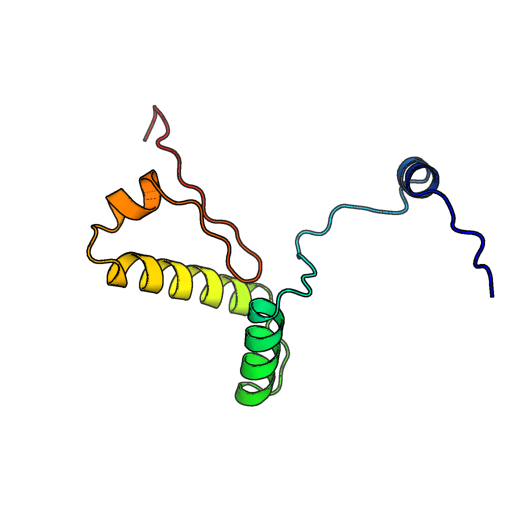TYR A 1 88 ? -16.157 -5.006 2.094 1.00 87.88 88 TYR A CA 1
ATOM 721 C C . TYR A 1 88 ? -16.626 -6.325 2.683 1.00 87.88 88 TYR A C 1
ATOM 723 O O . TYR A 1 88 ? -16.074 -7.381 2.361 1.00 87.88 88 TYR A O 1
ATOM 731 N N . LYS A 1 89 ? -17.665 -6.268 3.517 1.00 83.38 89 LYS A N 1
ATOM 732 C CA . LYS A 1 89 ? -18.377 -7.475 3.930 1.00 83.38 89 LYS A CA 1
ATOM 733 C C . LYS A 1 89 ? -19.079 -8.046 2.709 1.00 83.38 89 LYS A C 1
ATOM 735 O O . LYS A 1 89 ? -19.828 -7.335 2.041 1.00 83.38 89 LYS A O 1
ATOM 740 N N . LYS A 1 90 ? -18.808 -9.310 2.407 1.00 84.88 90 LYS A N 1
ATOM 741 C CA . LYS A 1 90 ? -19.594 -10.051 1.426 1.00 84.88 90 LYS A CA 1
ATOM 742 C C . LYS A 1 90 ? -20.778 -10.692 2.140 1.00 84.88 90 LYS A C 1
ATOM 744 O O . LYS A 1 90 ? -20.645 -11.085 3.293 1.00 84.88 90 LYS A O 1
ATOM 749 N N . GLU A 1 91 ? -21.924 -10.773 1.472 1.00 83.44 91 GLU A N 1
ATOM 750 C CA . GLU A 1 91 ? -23.144 -11.357 2.054 1.00 83.44 91 GLU A CA 1
ATOM 751 C C . GLU A 1 91 ? -23.015 -12.867 2.328 1.00 83.44 91 GLU A C 1
ATOM 753 O O . GLU A 1 91 ? -23.778 -13.412 3.119 1.00 83.44 91 GLU A O 1
ATOM 758 N N . ASP A 1 92 ? -22.042 -13.532 1.699 1.00 84.00 92 ASP A N 1
ATOM 759 C CA . ASP A 1 92 ? -21.729 -14.957 1.836 1.00 84.00 92 ASP A CA 1
ATOM 760 C C . ASP A 1 92 ? -20.548 -15.252 2.785 1.00 84.00 92 ASP A C 1
ATOM 762 O O . ASP A 1 92 ? -20.077 -16.391 2.830 1.00 84.00 92 ASP A O 1
ATOM 766 N N . GLY A 1 93 ? -20.055 -14.237 3.510 1.00 58.28 93 GLY A N 1
ATOM 767 C CA . GLY A 1 93 ? -18.885 -14.311 4.397 1.00 58.28 93 GLY A CA 1
ATOM 768 C C . GLY A 1 93 ? -19.215 -14.403 5.880 1.00 58.28 93 GLY A C 1
ATOM 769 O O . GLY A 1 93 ? -20.005 -13.562 6.362 1.00 58.28 93 GLY A O 1
#

Sequence (93 aa):
MDTDEISFESIVKLKLMYPSVTRESNDPAVLIFEKEYRLKNKVNPNTYATRGFDVTFDTMMRLVQGKTYQETTDLLTTEQVDNKFQYYKKEDG

Organism: NCBI:txid2133765

Radius of gyration: 18.55 Å; chains: 1; bounding box: 45×36×52 Å